Protein AF-A0A2W2B5T3-F1 (afdb_monomer_lite)

Foldseek 3Di:
DFLVVLCVVLVHDSVVSVVQCPDPLADDFPDQDPVGTHHDPVRSVVSCVVCVVVSVVVPD

pLDDT: mean 88.95, std 11.11, range [43.44, 96.94]

Secondary structure (DSSP, 8-state):
-BHHHHHHHHT--HHHHHHHHTSTTSPPPSEEETTEEE--HHHHHHHHHHHHHHHHHTT-

Sequence (60 aa):
MASQEIQDMLGVSRTRAYQITNSKTFPDPVAVLSVGRIWRAEDVERWIKAHRRDLQDTEQ

Radius of gyration: 11.04 Å; chains: 1; bounding box: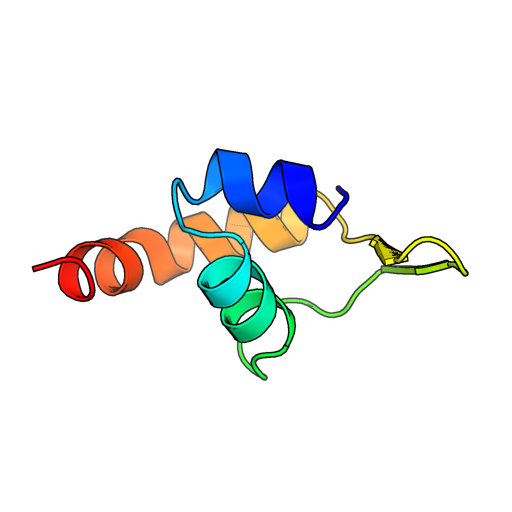 29×20×29 Å

Organism: NCBI:txid515350

Structure (mmCIF, N/CA/C/O backbone):
data_AF-A0A2W2B5T3-F1
#
_entry.id   AF-A0A2W2B5T3-F1
#
loop_
_atom_site.group_PDB
_atom_site.id
_atom_site.type_symbol
_atom_site.label_atom_id
_atom_site.label_alt_id
_atom_site.label_comp_id
_atom_site.label_asym_id
_atom_site.label_entity_id
_atom_site.label_seq_id
_atom_site.pdbx_PDB_ins_code
_atom_site.Cartn_x
_atom_site.Cartn_y
_atom_site.Cartn_z
_atom_site.occupancy
_atom_site.B_iso_or_equiv
_atom_site.auth_seq_id
_atom_site.auth_comp_id
_atom_site.auth_asym_id
_atom_site.auth_atom_id
_atom_site.pdbx_PDB_model_num
ATOM 1 N N . MET A 1 1 ? -0.461 1.718 -8.866 1.00 92.81 1 MET A N 1
ATOM 2 C CA . MET A 1 1 ? -0.360 2.462 -7.602 1.00 92.81 1 MET A CA 1
ATOM 3 C C . MET A 1 1 ? 0.877 2.050 -6.839 1.00 92.81 1 MET A C 1
ATOM 5 O O . MET A 1 1 ? 1.173 0.858 -6.780 1.00 92.81 1 MET A O 1
ATOM 9 N N . ALA A 1 2 ? 1.593 3.027 -6.292 1.00 94.25 2 ALA A N 1
ATOM 10 C CA . ALA A 1 2 ? 2.717 2.803 -5.384 1.00 94.25 2 ALA A CA 1
ATOM 11 C C . ALA A 1 2 ? 2.244 2.681 -3.924 1.00 94.25 2 ALA A C 1
ATOM 13 O O . ALA A 1 2 ? 1.125 3.063 -3.589 1.00 94.25 2 ALA A O 1
ATOM 14 N N . SER A 1 3 ? 3.110 2.191 -3.033 1.00 92.69 3 SER A N 1
ATOM 15 C CA . SER A 1 3 ? 2.779 2.027 -1.606 1.00 92.69 3 SER A CA 1
ATOM 16 C C . SER A 1 3 ? 2.396 3.339 -0.917 1.00 92.69 3 SER A C 1
ATOM 18 O O . SER A 1 3 ? 1.548 3.325 -0.031 1.00 92.69 3 SER A O 1
ATOM 20 N N . GLN A 1 4 ? 2.988 4.459 -1.339 1.00 93.25 4 GLN A N 1
ATOM 21 C CA . GLN A 1 4 ? 2.652 5.788 -0.828 1.00 93.25 4 GLN A CA 1
ATOM 22 C C . GLN A 1 4 ? 1.211 6.178 -1.184 1.00 93.25 4 GLN A C 1
ATOM 24 O O . GLN A 1 4 ? 0.450 6.546 -0.303 1.00 93.25 4 GLN A O 1
ATOM 29 N N . GLU A 1 5 ? 0.788 5.989 -2.436 1.00 94.00 5 GLU A N 1
ATOM 30 C CA . GLU A 1 5 ? -0.596 6.281 -2.844 1.00 94.00 5 GLU A CA 1
ATOM 31 C C . GLU A 1 5 ? -1.606 5.427 -2.069 1.00 94.00 5 GLU A C 1
ATOM 33 O O . GLU A 1 5 ? -2.652 5.910 -1.645 1.00 94.00 5 GLU A O 1
ATOM 38 N N . ILE A 1 6 ? -1.268 4.157 -1.829 1.00 92.94 6 ILE A N 1
ATOM 39 C CA . ILE A 1 6 ? -2.100 3.243 -1.040 1.00 92.94 6 ILE A CA 1
ATOM 40 C C . ILE A 1 6 ? -2.196 3.724 0.414 1.00 92.94 6 ILE A C 1
ATOM 42 O O . ILE A 1 6 ? -3.275 3.678 0.997 1.00 92.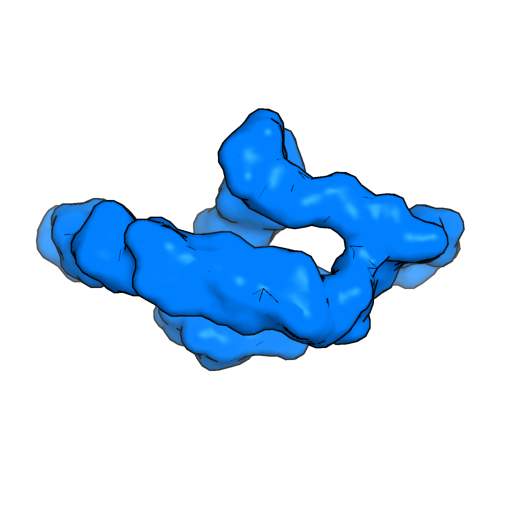94 6 ILE A O 1
ATOM 46 N N . GLN A 1 7 ? -1.094 4.204 0.997 1.00 93.06 7 GLN A N 1
ATOM 47 C CA . GLN A 1 7 ? -1.085 4.801 2.333 1.00 93.06 7 GLN A CA 1
ATOM 48 C C . GLN A 1 7 ? -2.042 5.997 2.407 1.00 93.06 7 GLN A C 1
ATOM 50 O O . GLN A 1 7 ? -2.882 6.037 3.304 1.00 93.06 7 GLN A O 1
ATOM 55 N N . ASP A 1 8 ? -1.940 6.929 1.459 1.00 92.44 8 ASP A N 1
ATOM 56 C CA . ASP A 1 8 ? -2.770 8.136 1.423 1.00 92.44 8 ASP A CA 1
ATOM 57 C C . ASP A 1 8 ? -4.258 7.796 1.226 1.00 92.44 8 ASP A C 1
ATOM 59 O O . ASP A 1 8 ? -5.123 8.383 1.874 1.00 92.44 8 ASP A O 1
ATOM 63 N N . MET A 1 9 ? -4.571 6.783 0.410 1.00 90.81 9 MET A N 1
ATOM 64 C CA . MET A 1 9 ? -5.942 6.284 0.237 1.00 90.81 9 MET A CA 1
ATOM 65 C C . MET A 1 9 ? -6.512 5.603 1.484 1.00 90.81 9 MET A C 1
ATOM 67 O O . MET A 1 9 ? -7.714 5.692 1.742 1.00 90.81 9 MET A O 1
ATOM 71 N N . LEU A 1 10 ? -5.674 4.873 2.218 1.00 89.81 10 LEU A N 1
ATOM 72 C CA . LEU A 1 10 ? -6.064 4.193 3.449 1.00 89.81 10 LEU A CA 1
ATOM 73 C C . LEU A 1 10 ? -6.145 5.158 4.640 1.00 89.81 10 LEU A C 1
ATOM 75 O O . LEU A 1 10 ? -6.833 4.842 5.603 1.00 89.81 10 LEU A O 1
ATOM 79 N N . GLY A 1 11 ? -5.461 6.306 4.580 1.00 91.12 11 GLY A N 1
ATOM 80 C CA . GLY A 1 11 ? -5.386 7.271 5.680 1.00 91.12 11 GLY A CA 1
ATOM 81 C C . GLY A 1 11 ? -4.548 6.795 6.870 1.00 91.12 11 GLY A C 1
ATOM 82 O O . GLY A 1 11 ? -4.656 7.357 7.952 1.00 91.12 11 GLY A O 1
ATOM 83 N N . VAL A 1 12 ? -3.715 5.767 6.683 1.00 89.06 12 VAL A N 1
ATOM 84 C CA . VAL A 1 12 ? -2.963 5.111 7.764 1.00 89.06 12 VAL A CA 1
ATOM 85 C C . VAL A 1 12 ? -1.494 5.526 7.782 1.00 89.06 12 VAL A C 1
ATOM 87 O O . VAL A 1 12 ? -0.945 6.036 6.806 1.00 89.06 12 VAL A O 1
ATOM 90 N N . SER A 1 13 ? -0.802 5.234 8.884 1.00 90.75 13 SER A N 1
ATOM 91 C CA . SER A 1 13 ? 0.652 5.416 8.960 1.00 90.75 13 SER A CA 1
ATOM 92 C C . SER A 1 13 ? 1.412 4.550 7.941 1.00 90.75 13 SER A C 1
ATOM 94 O O . SER A 1 13 ? 0.978 3.459 7.560 1.00 90.75 13 SER A O 1
ATOM 96 N N . ARG A 1 14 ? 2.620 4.981 7.557 1.00 89.94 14 ARG A N 1
ATOM 97 C CA . ARG A 1 14 ? 3.499 4.238 6.634 1.00 89.94 14 ARG A CA 1
ATOM 98 C C . ARG A 1 14 ? 3.777 2.802 7.084 1.00 89.94 14 ARG A C 1
ATOM 100 O O . ARG A 1 14 ? 3.758 1.881 6.269 1.00 89.94 14 ARG A O 1
ATOM 107 N N . THR A 1 15 ? 4.010 2.598 8.380 1.00 91.94 15 THR A N 1
ATOM 108 C CA . THR A 1 15 ? 4.237 1.265 8.959 1.00 91.94 15 THR A CA 1
ATOM 109 C C . THR A 1 15 ? 3.004 0.380 8.802 1.00 91.94 15 THR A C 1
ATOM 111 O O . THR A 1 15 ? 3.126 -0.792 8.443 1.00 91.94 15 THR A O 1
ATOM 114 N N . ARG A 1 16 ? 1.806 0.939 9.012 1.00 90.81 16 ARG A N 1
ATOM 115 C CA . ARG A 1 16 ? 0.544 0.214 8.846 1.00 90.81 16 ARG A CA 1
ATOM 116 C C . ARG A 1 16 ? 0.275 -0.123 7.382 1.00 90.81 16 ARG A C 1
ATOM 118 O O . ARG A 1 16 ? -0.059 -1.267 7.089 1.00 90.81 16 ARG A O 1
ATOM 125 N N . ALA A 1 17 ? 0.504 0.816 6.465 1.00 92.19 17 ALA A N 1
ATOM 126 C CA . ALA A 1 17 ? 0.419 0.557 5.029 1.00 92.19 17 ALA A CA 1
ATOM 127 C C . ALA A 1 17 ? 1.373 -0.574 4.606 1.00 92.19 17 ALA A C 1
ATOM 129 O O . ALA A 1 17 ? 0.983 -1.468 3.857 1.00 92.19 17 ALA A O 1
ATOM 130 N N . TYR A 1 18 ? 2.598 -0.606 5.141 1.00 91.75 18 TYR A N 1
ATOM 131 C CA . TYR A 1 18 ? 3.533 -1.701 4.878 1.00 91.75 18 TYR A CA 1
ATOM 132 C C . TYR A 1 18 ? 3.016 -3.056 5.390 1.00 91.75 18 TYR A C 1
ATOM 134 O O . TYR A 1 18 ? 3.069 -4.039 4.659 1.00 91.75 18 TYR A O 1
ATOM 142 N N . GLN A 1 19 ? 2.463 -3.119 6.606 1.00 92.94 19 GLN A N 1
ATOM 143 C CA . GLN A 1 19 ? 1.864 -4.354 7.133 1.00 92.94 19 GLN A CA 1
ATOM 144 C C . GLN A 1 19 ? 0.692 -4.840 6.272 1.00 92.94 19 GLN A C 1
ATOM 146 O O . GLN A 1 19 ? 0.623 -6.023 5.948 1.00 92.94 19 GLN A O 1
ATOM 151 N N . ILE A 1 20 ? -0.201 -3.929 5.875 1.00 92.44 20 ILE A N 1
ATOM 152 C CA . ILE A 1 20 ? -1.364 -4.244 5.038 1.00 92.44 20 ILE A CA 1
ATOM 153 C C . ILE A 1 20 ? -0.906 -4.758 3.674 1.00 92.44 20 ILE A C 1
ATOM 155 O O . ILE A 1 20 ? -1.284 -5.854 3.281 1.00 92.44 20 ILE A O 1
ATOM 159 N N . THR A 1 21 ? -0.036 -4.016 2.986 1.00 92.88 21 THR A N 1
ATOM 160 C CA . THR A 1 21 ? 0.461 -4.395 1.651 1.00 92.88 21 THR A CA 1
ATOM 161 C C . THR A 1 21 ? 1.317 -5.664 1.634 1.00 92.88 21 THR A C 1
ATOM 163 O O . THR A 1 21 ? 1.591 -6.201 0.563 1.00 92.88 21 THR A O 1
ATOM 166 N N . ASN A 1 22 ? 1.748 -6.149 2.801 1.00 91.94 22 ASN A N 1
ATOM 167 C CA . ASN A 1 22 ? 2.484 -7.400 2.964 1.00 91.94 22 ASN A CA 1
ATOM 168 C C . ASN A 1 22 ? 1.617 -8.524 3.578 1.00 91.94 22 ASN A C 1
ATOM 170 O O . ASN A 1 22 ? 2.133 -9.606 3.866 1.00 91.94 22 ASN A O 1
ATOM 174 N N . SER A 1 23 ? 0.323 -8.268 3.803 1.00 91.06 23 SER A N 1
ATOM 175 C CA . SER A 1 23 ? -0.655 -9.245 4.288 1.00 91.06 23 SER A CA 1
ATOM 176 C C . SER A 1 23 ? -1.131 -10.159 3.160 1.00 91.06 23 SER A C 1
ATOM 178 O O . SER A 1 23 ? -1.286 -9.729 2.022 1.00 91.06 23 SER A O 1
ATOM 180 N N . LYS A 1 24 ? -1.461 -11.410 3.500 1.00 91.25 24 LYS A N 1
ATOM 181 C CA . LYS A 1 24 ? -1.996 -12.407 2.555 1.00 91.25 24 LYS A CA 1
ATOM 182 C C . LYS A 1 24 ? -3.365 -12.049 1.978 1.00 91.25 24 LYS A C 1
ATOM 184 O O . LYS A 1 24 ? -3.768 -12.627 0.979 1.00 91.25 24 LYS A O 1
ATOM 189 N N . THR A 1 25 ? -4.110 -11.171 2.645 1.00 91.56 25 THR A N 1
ATOM 190 C CA . THR A 1 25 ? -5.422 -10.731 2.159 1.00 91.56 25 THR A CA 1
ATOM 191 C C . THR A 1 25 ? -5.307 -9.610 1.136 1.00 91.56 25 THR A C 1
ATOM 193 O O . THR A 1 25 ? -6.275 -9.367 0.423 1.00 91.56 25 THR A O 1
ATOM 196 N N . PHE A 1 26 ? -4.165 -8.917 1.078 1.00 94.62 26 PHE A N 1
ATOM 197 C CA . PHE A 1 26 ? -3.951 -7.792 0.178 1.00 94.62 26 PHE A CA 1
ATOM 198 C C . PHE A 1 26 ? -3.543 -8.284 -1.219 1.00 94.62 26 PHE A C 1
ATOM 200 O O . PHE A 1 26 ? -2.869 -9.310 -1.318 1.00 94.62 26 PHE A O 1
ATOM 207 N N . PRO A 1 27 ? -3.924 -7.576 -2.299 1.00 95.50 27 PRO A N 1
ATOM 208 C CA . PRO A 1 27 ? -3.586 -7.985 -3.655 1.00 95.50 27 PRO A CA 1
ATOM 209 C C . PRO A 1 27 ? -2.083 -8.118 -3.908 1.00 95.50 27 PRO A C 1
ATOM 211 O O . PRO A 1 27 ? -1.273 -7.323 -3.417 1.00 95.50 27 PRO A O 1
ATOM 214 N N . ASP A 1 28 ? -1.728 -9.068 -4.770 1.00 95.19 28 ASP A N 1
ATOM 215 C CA . ASP A 1 28 ? -0.364 -9.218 -5.257 1.00 95.19 28 ASP A CA 1
ATOM 216 C C . ASP A 1 28 ? 0.067 -8.010 -6.110 1.00 95.19 28 ASP A C 1
ATOM 218 O O . ASP A 1 28 ? -0.729 -7.436 -6.866 1.00 95.19 28 ASP A O 1
ATOM 222 N N . PRO A 1 29 ? 1.338 -7.589 -6.012 1.00 96.25 29 PRO A N 1
ATOM 223 C CA . PRO A 1 29 ? 1.863 -6.521 -6.845 1.00 96.25 29 PRO A CA 1
ATOM 224 C C . PRO A 1 29 ? 1.989 -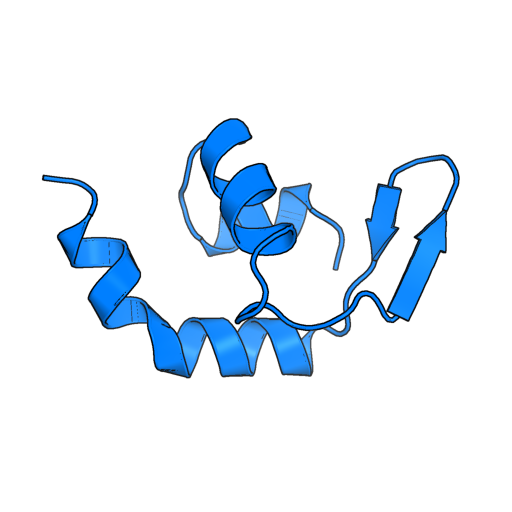6.979 -8.301 1.00 96.25 29 PRO A C 1
ATOM 226 O O . PRO A 1 29 ? 2.425 -8.089 -8.597 1.00 96.25 29 PRO A O 1
ATOM 229 N N . VAL A 1 30 ? 1.686 -6.077 -9.229 1.00 96.75 30 VAL A N 1
ATOM 230 C CA . VAL A 1 30 ? 1.851 -6.312 -10.669 1.00 96.75 30 VAL A CA 1
ATOM 231 C C . VAL A 1 30 ? 3.267 -6.088 -11.166 1.00 96.75 30 VAL A C 1
ATOM 233 O O . VAL A 1 30 ? 3.631 -6.590 -12.225 1.00 96.75 30 VAL A O 1
ATOM 236 N N . ALA A 1 31 ? 4.064 -5.329 -10.418 1.00 95.19 31 ALA A N 1
ATOM 237 C CA . ALA A 1 31 ? 5.484 -5.182 -10.676 1.00 95.19 31 ALA A CA 1
ATOM 238 C C . ALA A 1 31 ? 6.242 -4.976 -9.366 1.00 95.19 31 ALA A C 1
ATOM 240 O O . ALA A 1 31 ? 5.752 -4.343 -8.426 1.00 95.19 31 ALA A O 1
ATOM 241 N N . VAL A 1 32 ? 7.469 -5.483 -9.332 1.00 95.62 32 VAL A N 1
ATOM 242 C CA . VAL A 1 32 ? 8.422 -5.245 -8.251 1.00 95.62 32 VAL A CA 1
ATOM 243 C C . VAL A 1 32 ? 9.625 -4.548 -8.865 1.00 95.62 32 VAL A C 1
ATOM 245 O O . VAL A 1 32 ? 10.328 -5.121 -9.691 1.00 95.62 32 VAL A O 1
ATOM 248 N N . LEU A 1 33 ? 9.821 -3.287 -8.496 1.00 93.69 33 LEU A N 1
ATOM 249 C CA . LEU A 1 33 ? 10.906 -2.434 -8.966 1.00 93.69 33 LEU A CA 1
ATOM 250 C C . LEU A 1 33 ? 11.912 -2.219 -7.832 1.00 93.69 33 LEU A C 1
ATOM 252 O O . LEU A 1 33 ? 11.582 -2.388 -6.658 1.00 93.69 33 LEU A O 1
ATOM 256 N N . SER A 1 34 ? 13.115 -1.745 -8.159 1.00 93.94 34 SER A N 1
ATOM 257 C CA . SER A 1 34 ? 14.124 -1.380 -7.151 1.00 93.94 34 SER A CA 1
ATOM 258 C C . SER A 1 34 ? 13.627 -0.316 -6.165 1.00 93.94 34 SER A C 1
ATOM 260 O O . SER A 1 34 ? 14.056 -0.290 -5.018 1.00 93.94 34 SER A O 1
ATOM 262 N N . VAL A 1 35 ? 12.704 0.547 -6.603 1.00 87.69 35 VAL A N 1
ATOM 263 C CA . VAL A 1 35 ? 12.101 1.610 -5.782 1.00 87.69 35 VAL A CA 1
ATOM 264 C C . VAL A 1 35 ? 10.932 1.128 -4.915 1.00 87.69 35 VAL A C 1
ATOM 266 O O . VAL A 1 35 ? 10.538 1.826 -3.985 1.00 87.69 35 VAL A O 1
ATOM 269 N N . GLY A 1 36 ? 10.359 -0.045 -5.205 1.00 91.94 36 GLY A N 1
ATOM 270 C CA . GLY A 1 36 ? 9.201 -0.570 -4.489 1.00 91.94 36 GLY A CA 1
ATOM 271 C C . GLY A 1 36 ? 8.265 -1.419 -5.347 1.00 91.94 36 GLY A C 1
ATOM 272 O O . GLY A 1 36 ? 8.517 -1.709 -6.515 1.00 91.94 36 GLY A O 1
ATOM 273 N N . ARG A 1 37 ? 7.156 -1.828 -4.734 1.00 95.69 37 ARG A N 1
ATOM 274 C CA . ARG A 1 37 ? 6.104 -2.627 -5.367 1.00 95.69 37 ARG A CA 1
ATOM 275 C C . ARG A 1 37 ? 5.047 -1.722 -5.993 1.00 95.69 37 ARG A C 1
ATOM 277 O O . ARG A 1 37 ? 4.746 -0.654 -5.461 1.00 95.69 37 ARG A O 1
ATOM 284 N N . ILE A 1 38 ? 4.489 -2.176 -7.106 1.00 95.75 38 ILE A N 1
ATOM 285 C CA . ILE A 1 38 ? 3.424 -1.502 -7.841 1.00 95.75 38 ILE A CA 1
ATOM 286 C C . ILE A 1 38 ? 2.226 -2.438 -7.914 1.00 95.75 38 ILE A C 1
ATOM 288 O O . ILE A 1 38 ? 2.374 -3.593 -8.302 1.00 95.75 38 ILE A O 1
ATOM 292 N N . TRP A 1 39 ? 1.042 -1.926 -7.594 1.00 96.62 39 TRP A N 1
ATOM 293 C CA . TRP A 1 39 ? -0.224 -2.659 -7.645 1.00 96.62 39 TRP A CA 1
ATOM 294 C C . TRP A 1 39 ? -1.148 -2.123 -8.735 1.00 96.62 39 TRP A C 1
ATOM 296 O O . TRP A 1 39 ? -1.080 -0.944 -9.106 1.00 96.62 39 TRP A O 1
ATOM 306 N N . ARG A 1 40 ? -2.042 -2.983 -9.229 1.00 96.94 40 ARG A N 1
ATOM 307 C CA . ARG A 1 40 ? -3.184 -2.571 -10.055 1.00 96.94 40 ARG A CA 1
ATOM 308 C C . ARG A 1 40 ? -4.118 -1.705 -9.218 1.00 96.94 40 ARG A C 1
ATOM 310 O O . ARG A 1 40 ? -4.409 -2.038 -8.074 1.00 96.94 40 ARG A O 1
ATOM 317 N N . ALA A 1 41 ? -4.579 -0.600 -9.799 1.00 94.62 41 ALA A N 1
ATOM 318 C CA . ALA A 1 41 ? -5.473 0.309 -9.094 1.00 94.62 41 ALA A CA 1
ATOM 319 C C . ALA A 1 41 ? -6.800 -0.375 -8.731 1.00 94.62 41 ALA A C 1
ATOM 321 O O . ALA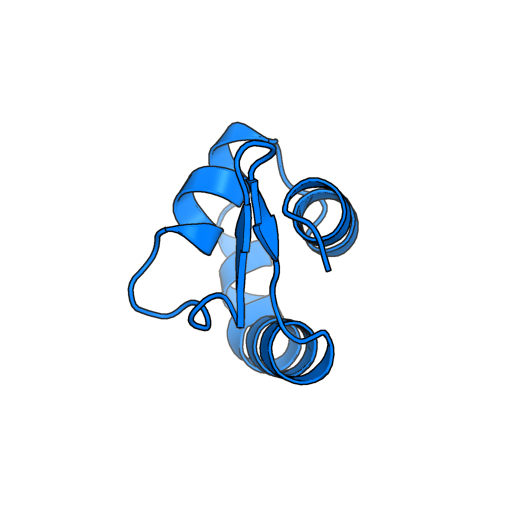 A 1 41 ? -7.194 -0.372 -7.569 1.00 94.62 41 ALA A O 1
ATOM 322 N N . GLU A 1 42 ? -7.386 -1.077 -9.704 1.00 95.69 42 GLU A N 1
ATOM 323 C CA . GLU A 1 42 ? -8.624 -1.840 -9.543 1.00 95.69 42 GLU A CA 1
ATOM 324 C C . GLU A 1 42 ? -8.586 -2.804 -8.348 1.00 95.69 42 GLU A C 1
ATOM 326 O O . GLU A 1 42 ? -9.520 -2.822 -7.546 1.00 95.69 42 GLU A O 1
ATOM 331 N N . ASP A 1 43 ? -7.524 -3.602 -8.220 1.00 95.88 43 ASP A N 1
ATOM 332 C CA . ASP A 1 43 ? -7.438 -4.623 -7.173 1.00 95.88 43 ASP A CA 1
ATOM 333 C C . ASP A 1 43 ? -7.367 -3.992 -5.781 1.00 95.88 43 ASP A C 1
ATOM 335 O O . ASP A 1 43 ? -8.052 -4.428 -4.854 1.00 95.88 43 ASP A O 1
ATOM 339 N N . VAL A 1 44 ? -6.585 -2.918 -5.644 1.00 94.88 44 VAL A N 1
ATOM 340 C CA . VAL A 1 44 ? -6.491 -2.153 -4.397 1.00 94.88 44 VAL A CA 1
ATOM 341 C C . VAL A 1 44 ? -7.838 -1.519 -4.058 1.00 94.88 44 VAL A C 1
ATOM 343 O O . VAL A 1 44 ? -8.301 -1.635 -2.927 1.00 94.88 44 VAL A O 1
ATOM 346 N N . GLU A 1 45 ? -8.507 -0.883 -5.019 1.00 94.38 45 GLU A N 1
ATOM 347 C CA . GLU A 1 45 ? -9.816 -0.263 -4.796 1.00 94.38 45 GLU A CA 1
ATOM 348 C C . GLU A 1 45 ? -10.879 -1.288 -4.384 1.00 94.38 45 GLU A C 1
ATOM 350 O O . GLU A 1 45 ? -11.666 -1.034 -3.468 1.00 94.38 45 GLU A O 1
ATOM 355 N N . ARG A 1 46 ? -10.899 -2.461 -5.030 1.00 94.94 46 ARG A N 1
ATOM 356 C CA . ARG A 1 46 ? -11.783 -3.579 -4.665 1.00 94.94 46 ARG A CA 1
ATOM 357 C C . ARG A 1 46 ? -11.493 -4.063 -3.249 1.00 94.94 46 ARG A C 1
ATOM 359 O O . ARG A 1 46 ? -12.429 -4.234 -2.467 1.00 94.94 46 ARG A O 1
ATOM 366 N N . TRP A 1 47 ? -10.218 -4.229 -2.906 1.00 94.75 47 TRP A N 1
ATOM 367 C CA . TRP A 1 47 ? -9.808 -4.654 -1.574 1.00 94.75 47 TRP A CA 1
ATOM 368 C C . TRP A 1 47 ? -10.219 -3.648 -0.498 1.00 94.75 47 TRP A C 1
ATOM 370 O O . TRP A 1 47 ? -10.831 -4.041 0.495 1.00 94.75 47 TRP A O 1
ATOM 380 N N . ILE A 1 48 ? -9.965 -2.353 -0.724 1.00 91.69 48 ILE A N 1
ATOM 381 C CA . ILE A 1 48 ? -10.351 -1.275 0.194 1.00 91.69 48 ILE A CA 1
ATOM 382 C C . ILE A 1 48 ? -11.865 -1.264 0.381 1.00 91.69 48 ILE A C 1
ATOM 384 O O . ILE A 1 48 ? -12.329 -1.193 1.511 1.00 91.69 48 ILE A O 1
ATOM 388 N N . LYS A 1 49 ? -12.658 -1.368 -0.694 1.00 91.44 49 LYS A N 1
ATOM 389 C CA . LYS A 1 49 ? -14.127 -1.415 -0.589 1.00 91.44 49 LYS A CA 1
ATOM 390 C C . LYS A 1 49 ? -14.613 -2.601 0.248 1.00 91.44 49 LYS A C 1
ATOM 392 O O . LYS A 1 49 ? -15.560 -2.436 1.012 1.00 91.44 49 LYS A O 1
ATOM 397 N N . ALA A 1 50 ? -13.966 -3.759 0.125 1.00 91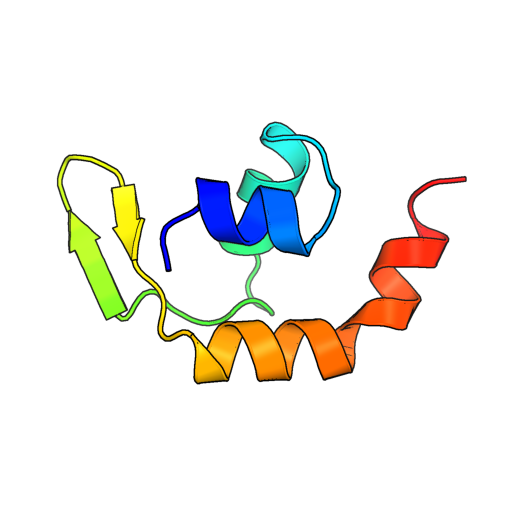.62 50 ALA A N 1
ATOM 398 C CA . ALA A 1 50 ? -14.308 -4.950 0.896 1.00 91.62 50 ALA A CA 1
ATOM 399 C C . ALA A 1 50 ? -13.916 -4.835 2.383 1.00 91.62 50 ALA A C 1
ATOM 401 O O . ALA A 1 50 ? -14.707 -5.220 3.236 1.00 91.62 50 ALA A O 1
ATOM 402 N N . HIS A 1 51 ? -12.751 -4.253 2.691 1.00 89.06 51 HIS A N 1
ATOM 403 C CA . HIS A 1 51 ? -12.162 -4.237 4.042 1.00 89.06 51 HIS A CA 1
ATOM 404 C C . HIS A 1 51 ? -12.276 -2.884 4.765 1.00 89.06 51 HIS A C 1
ATOM 406 O O . HIS A 1 51 ? -11.756 -2.718 5.867 1.00 89.06 51 HIS A O 1
ATOM 412 N N . ARG A 1 52 ? -12.958 -1.887 4.177 1.00 79.88 52 ARG A N 1
ATOM 413 C CA . ARG A 1 52 ? -13.051 -0.522 4.735 1.00 79.88 52 ARG A CA 1
ATOM 414 C C . ARG A 1 52 ? -13.562 -0.495 6.175 1.00 79.88 52 ARG A C 1
ATOM 416 O O . ARG A 1 52 ? -13.137 0.361 6.941 1.00 79.88 52 ARG A O 1
ATOM 423 N N . ARG A 1 53 ? -14.487 -1.395 6.524 1.00 77.88 53 ARG A N 1
ATOM 424 C CA . ARG A 1 53 ? -15.089 -1.458 7.865 1.00 77.88 53 ARG A CA 1
ATOM 425 C C . ARG A 1 53 ? -14.086 -1.943 8.912 1.00 77.88 53 ARG A C 1
ATOM 427 O O . ARG A 1 53 ? -13.963 -1.312 9.951 1.00 77.88 53 ARG A O 1
ATOM 434 N N . ASP A 1 54 ? -13.320 -2.981 8.590 1.00 76.81 54 ASP A N 1
ATOM 435 C CA . ASP A 1 54 ? -12.323 -3.570 9.496 1.00 76.81 54 ASP A CA 1
ATOM 436 C C . ASP A 1 54 ? -11.144 -2.618 9.754 1.00 76.81 54 ASP A C 1
ATOM 438 O O . ASP A 1 54 ? -10.528 -2.624 10.818 1.00 76.81 54 ASP A O 1
ATOM 442 N N . LEU A 1 55 ? -10.838 -1.763 8.773 1.00 73.56 55 LEU A N 1
ATOM 443 C CA . LEU A 1 55 ? -9.790 -0.752 8.888 1.00 73.56 55 LEU A CA 1
ATOM 444 C C . LEU A 1 55 ? -10.158 0.381 9.858 1.00 73.56 55 LEU A C 1
ATOM 446 O O . LEU A 1 55 ? -9.267 0.880 10.534 1.00 73.56 55 LEU A O 1
ATOM 450 N N . GLN A 1 56 ? -11.439 0.764 9.946 1.00 67.56 56 GLN A N 1
ATOM 451 C CA . GLN A 1 56 ? -11.908 1.825 10.853 1.00 67.56 56 GLN A CA 1
ATOM 452 C C . GLN A 1 56 ? -12.012 1.359 12.310 1.00 67.56 56 GLN A C 1
ATOM 454 O O . GLN A 1 56 ? -11.819 2.158 13.219 1.00 67.56 56 GLN A O 1
ATOM 459 N N . ASP A 1 57 ? -12.291 0.074 12.532 1.00 59.62 57 ASP A N 1
ATOM 460 C CA . ASP A 1 57 ? -12.394 -0.518 13.872 1.00 59.62 57 ASP A CA 1
ATOM 461 C C . ASP A 1 57 ? -11.033 -0.596 14.589 1.00 59.62 57 ASP A C 1
ATOM 463 O O . ASP A 1 57 ? -10.954 -0.531 15.811 1.00 59.62 57 ASP A O 1
ATOM 467 N N . THR A 1 58 ? -9.936 -0.668 13.827 1.00 56.19 58 THR A N 1
ATOM 468 C CA . THR A 1 58 ? -8.583 -0.839 14.382 1.00 56.19 58 THR A CA 1
ATOM 469 C C . THR A 1 58 ? -7.920 0.478 14.838 1.00 56.19 58 THR A C 1
ATOM 471 O O . THR A 1 58 ? -6.825 0.433 15.394 1.00 56.19 58 THR A O 1
ATOM 474 N N . GLU A 1 59 ? -8.531 1.649 14.618 1.00 53.94 59 GLU A N 1
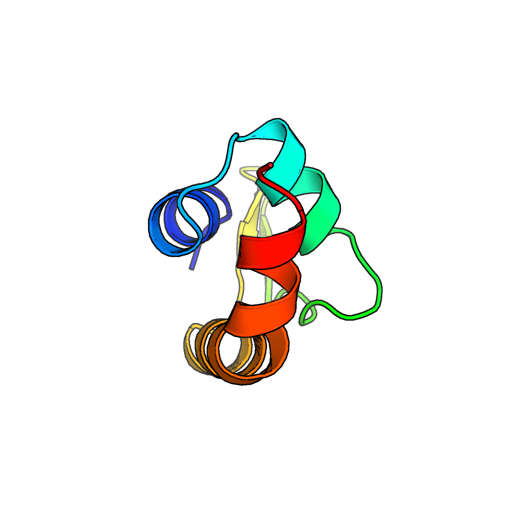ATOM 475 C CA . GLU A 1 59 ? -7.949 2.963 14.978 1.00 53.94 59 GLU A CA 1
ATOM 476 C C . GLU A 1 59 ? -8.627 3.645 16.185 1.00 53.94 59 GLU A C 1
ATOM 478 O O . GLU A 1 59 ? -8.689 4.873 16.247 1.00 53.94 59 GLU A O 1
ATOM 483 N N . GLN A 1 60 ? -9.117 2.854 17.149 1.00 43.44 60 GLN A N 1
ATOM 484 C CA . GLN A 1 60 ? -9.649 3.329 18.439 1.00 43.44 60 GLN A CA 1
ATOM 485 C C . GLN A 1 60 ? -8.690 3.043 19.598 1.00 43.44 60 GLN A C 1
ATOM 487 O O . GLN A 1 60 ? -8.120 1.928 19.641 1.00 43.44 60 GLN A O 1
#